Protein AF-A0A382WXQ8-F1 (afdb_monomer)

pLDDT: mean 84.32, std 11.93, range [39.59, 95.56]

Foldseek 3Di:
DEFQEKEAPDQFKMKTAHPVGQFKIKIWGDDLQWIWIFMDGPVDDRVVRIDTDGGDPDNPDDRDRDDVVNVCVVVVYYYPYYDHPDPD

Radius of gyration: 13.02 Å; Cα contacts (8 Å, |Δi|>4): 160; chains: 1; bounding box: 34×29×33 Å

Organism: NCBI:txid408172

Sequence (88 aa):
MKLSSAMPLDRNRWLGHTLPSGDFMVMFVYHQGTLSMGMAECEYDLVKNMQVVACQDNPLSFFENITFEDILLLLDWECDDYLDAYYN

Structure (mmCIF, N/CA/C/O backbone):
data_AF-A0A382WXQ8-F1
#
_entry.id   AF-A0A382WXQ8-F1
#
loop_
_atom_site.group_PDB
_atom_site.id
_atom_site.type_symbol
_atom_site.label_atom_id
_atom_site.label_alt_id
_atom_site.label_comp_id
_atom_site.label_asym_id
_atom_site.label_entity_id
_atom_site.label_seq_id
_atom_site.pdbx_PDB_ins_code
_atom_site.Cartn_x
_atom_site.Cartn_y
_atom_site.Cartn_z
_atom_site.occupancy
_atom_site.B_iso_or_equiv
_atom_site.auth_seq_id
_atom_site.auth_comp_id
_atom_site.auth_asym_id
_atom_site.auth_atom_id
_atom_site.pdbx_PDB_model_num
ATOM 1 N N . MET A 1 1 ? 10.503 -2.481 4.730 1.00 84.69 1 MET A N 1
ATOM 2 C CA . MET A 1 1 ? 10.892 -2.398 3.290 1.00 84.69 1 MET A CA 1
ATOM 3 C C . MET A 1 1 ? 10.849 -0.933 2.879 1.00 84.69 1 MET A C 1
ATOM 5 O O . MET A 1 1 ? 10.193 -0.163 3.566 1.00 84.69 1 MET A O 1
ATOM 9 N N . LYS A 1 2 ? 11.540 -0.532 1.806 1.00 88.81 2 LYS A N 1
ATOM 10 C CA . LYS A 1 2 ? 11.521 0.855 1.334 1.00 88.81 2 LYS A CA 1
ATOM 11 C C . LYS A 1 2 ? 10.908 0.977 -0.060 1.00 88.81 2 LYS A C 1
ATOM 13 O O . LYS A 1 2 ? 11.307 0.253 -0.976 1.00 88.81 2 LYS A O 1
ATOM 18 N N . LEU A 1 3 ? 9.950 1.886 -0.200 1.00 91.88 3 LEU A N 1
ATOM 19 C CA . LEU A 1 3 ? 9.329 2.261 -1.463 1.00 91.88 3 LEU A CA 1
ATOM 20 C C . LEU A 1 3 ? 10.035 3.493 -2.037 1.00 91.88 3 LEU A C 1
ATOM 22 O O . LEU A 1 3 ? 10.317 4.447 -1.312 1.00 91.88 3 LEU A O 1
ATOM 26 N N . SER A 1 4 ? 10.310 3.480 -3.340 1.00 91.75 4 SER A N 1
ATOM 27 C CA . SER A 1 4 ? 10.824 4.656 -4.047 1.00 91.75 4 SER A CA 1
ATOM 28 C C . SER A 1 4 ? 9.747 5.721 -4.197 1.00 91.75 4 SER A C 1
ATOM 30 O O . SER A 1 4 ? 10.037 6.907 -4.126 1.00 91.75 4 SER A O 1
ATOM 32 N N . SER A 1 5 ? 8.506 5.292 -4.427 1.00 91.06 5 SER A N 1
ATOM 33 C CA . SER A 1 5 ? 7.353 6.176 -4.517 1.00 91.06 5 SER A CA 1
ATOM 34 C C . SER A 1 5 ? 6.061 5.426 -4.232 1.00 91.06 5 SER A C 1
ATOM 36 O O . SER A 1 5 ? 5.996 4.203 -4.392 1.00 91.06 5 SER A O 1
ATOM 38 N N . ALA A 1 6 ? 5.021 6.159 -3.856 1.00 91.75 6 ALA A N 1
ATOM 39 C CA . ALA A 1 6 ? 3.673 5.636 -3.742 1.00 91.75 6 ALA A CA 1
ATOM 40 C C . ALA A 1 6 ? 2.628 6.683 -4.139 1.00 91.75 6 ALA A C 1
ATOM 42 O O . ALA A 1 6 ? 2.839 7.887 -3.992 1.00 91.75 6 ALA A O 1
ATOM 43 N N . MET A 1 7 ? 1.490 6.208 -4.641 1.00 91.56 7 MET A N 1
ATOM 44 C CA . MET A 1 7 ? 0.363 7.052 -5.036 1.00 91.56 7 MET A CA 1
ATOM 45 C C . MET A 1 7 ? -0.981 6.404 -4.681 1.00 91.56 7 MET A C 1
ATOM 47 O O . MET A 1 7 ? -1.108 5.175 -4.754 1.00 91.56 7 MET A O 1
ATOM 51 N N . PRO A 1 8 ? -2.005 7.199 -4.331 1.00 91.38 8 PRO A N 1
ATOM 52 C CA . PRO A 1 8 ? -3.363 6.706 -4.202 1.00 91.38 8 PRO A CA 1
ATOM 53 C C . PRO A 1 8 ? -3.928 6.386 -5.590 1.00 91.38 8 PRO A C 1
ATOM 55 O O . PRO A 1 8 ? -3.819 7.170 -6.531 1.00 91.38 8 PRO A O 1
ATOM 58 N N . LEU A 1 9 ? -4.561 5.224 -5.716 1.00 89.19 9 LEU A N 1
ATOM 59 C CA . LEU A 1 9 ? -5.380 4.873 -6.875 1.00 89.19 9 LEU A CA 1
ATOM 60 C C . LEU A 1 9 ? -6.827 5.321 -6.644 1.00 89.19 9 LEU A C 1
ATOM 62 O O . LEU A 1 9 ? -7.460 5.867 -7.544 1.00 89.19 9 LEU A O 1
ATOM 66 N N . ASP A 1 10 ? -7.335 5.118 -5.426 1.00 86.81 10 ASP A N 1
ATOM 67 C CA . ASP A 1 10 ? -8.600 5.660 -4.927 1.00 86.81 10 ASP A CA 1
ATOM 68 C C . ASP A 1 10 ? -8.584 5.769 -3.391 1.00 86.81 10 ASP A C 1
ATOM 70 O O . ASP A 1 10 ? -7.536 5.620 -2.766 1.00 86.81 10 ASP A O 1
ATOM 74 N N . ARG A 1 11 ? -9.754 6.010 -2.779 1.00 82.44 11 ARG A N 1
ATOM 75 C CA . ARG A 1 11 ? -9.912 6.262 -1.338 1.00 82.44 11 ARG A CA 1
ATOM 76 C C . ARG A 1 11 ? -9.256 5.219 -0.425 1.00 82.44 11 ARG A C 1
ATOM 78 O O . ARG A 1 11 ? -8.852 5.592 0.666 1.00 82.44 11 ARG A O 1
ATOM 85 N N . ASN A 1 12 ? -9.181 3.951 -0.831 1.00 90.50 12 ASN A N 1
ATOM 86 C CA . ASN A 1 12 ? -8.620 2.890 0.011 1.00 90.50 12 ASN A CA 1
ATOM 87 C C . ASN A 1 12 ? -7.636 1.986 -0.743 1.00 90.50 12 ASN A C 1
ATOM 89 O O . ASN A 1 12 ? -7.426 0.831 -0.354 1.00 90.50 12 ASN A O 1
ATOM 93 N N . ARG A 1 13 ? -7.087 2.470 -1.859 1.00 93.25 13 ARG A N 1
ATOM 94 C CA . ARG A 1 13 ? -6.124 1.726 -2.664 1.00 93.25 13 ARG A CA 1
ATOM 95 C C . ARG A 1 13 ? -4.904 2.573 -2.938 1.00 93.25 13 ARG A C 1
ATOM 97 O O . ARG A 1 13 ? -5.028 3.683 -3.446 1.00 93.25 13 ARG A O 1
ATOM 104 N N . TRP A 1 14 ? -3.735 2.001 -2.691 1.00 94.06 14 TRP A N 1
ATOM 105 C CA . TRP A 1 14 ? -2.447 2.650 -2.916 1.00 94.06 14 TRP A CA 1
ATOM 106 C C . TRP A 1 14 ? -1.536 1.732 -3.713 1.00 94.06 14 TRP A C 1
ATOM 108 O O . TRP A 1 14 ? -1.543 0.517 -3.513 1.00 94.06 14 TRP A O 1
ATOM 118 N N . LEU A 1 15 ? -0.751 2.317 -4.609 1.00 93.19 15 LEU A N 1
ATOM 119 C CA . LEU A 1 15 ? 0.266 1.619 -5.382 1.00 93.19 15 LEU A CA 1
ATOM 120 C C . LEU A 1 15 ? 1.636 2.164 -5.000 1.00 93.19 15 LEU A C 1
ATOM 122 O O . LEU A 1 15 ? 1.881 3.360 -5.138 1.00 93.19 15 LEU A O 1
ATOM 126 N N . GLY A 1 16 ? 2.510 1.284 -4.528 1.00 92.56 16 GLY A N 1
ATOM 127 C CA . GLY A 1 16 ? 3.901 1.567 -4.211 1.00 92.56 16 GLY A CA 1
ATOM 128 C C . GLY A 1 16 ? 4.856 0.914 -5.206 1.00 92.56 16 GLY A C 1
ATOM 129 O O . GLY A 1 16 ? 4.605 -0.188 -5.693 1.00 92.56 16 GLY A O 1
ATOM 130 N N . HIS A 1 17 ? 5.981 1.571 -5.461 1.00 91.19 17 HIS A N 1
ATOM 131 C CA . HIS A 1 17 ? 7.097 1.043 -6.244 1.00 91.19 17 HIS A CA 1
ATOM 132 C C . HIS A 1 17 ? 8.252 0.726 -5.295 1.00 91.19 17 HIS A C 1
ATOM 134 O O . HIS A 1 17 ? 8.627 1.569 -4.480 1.00 91.19 17 HIS A O 1
ATOM 140 N N . THR A 1 18 ? 8.807 -0.484 -5.352 1.00 88.69 18 THR A N 1
ATOM 141 C CA . THR A 1 18 ? 9.889 -0.902 -4.441 1.00 88.69 18 THR A CA 1
ATOM 142 C C . THR A 1 18 ? 11.247 -0.357 -4.872 1.00 88.69 18 THR A C 1
ATOM 144 O O . THR A 1 18 ? 11.448 -0.087 -6.052 1.00 88.69 18 THR A O 1
ATOM 147 N N . LEU A 1 19 ? 12.209 -0.267 -3.945 1.00 79.62 19 LEU A N 1
ATOM 148 C CA . LEU A 1 19 ? 13.621 -0.049 -4.285 1.00 79.62 19 LEU A CA 1
ATOM 149 C C . LEU A 1 19 ? 14.408 -1.369 -4.443 1.00 79.62 19 LEU A C 1
ATOM 151 O O . LEU A 1 19 ? 14.223 -2.272 -3.622 1.00 79.62 19 LEU A O 1
ATOM 155 N N . PRO A 1 20 ? 15.345 -1.453 -5.417 1.00 73.62 20 PRO A N 1
ATOM 156 C CA . PRO A 1 20 ? 15.616 -0.461 -6.468 1.00 73.62 20 PRO A CA 1
ATOM 157 C C . PRO A 1 20 ? 14.432 -0.324 -7.443 1.00 73.62 20 PRO A C 1
ATOM 159 O O . PRO A 1 20 ? 13.716 -1.287 -7.702 1.00 73.62 20 PRO A O 1
ATOM 162 N N . SER A 1 21 ? 14.190 0.897 -7.929 1.00 67.38 21 SER A N 1
ATOM 163 C CA . SER A 1 21 ? 12.973 1.240 -8.675 1.00 67.38 21 SER A CA 1
ATOM 164 C C . SER A 1 21 ? 12.901 0.513 -10.018 1.00 67.38 21 SER A C 1
ATOM 166 O O . SER A 1 21 ? 13.809 0.671 -10.834 1.00 67.38 21 SER A O 1
ATOM 168 N N . GLY A 1 22 ? 11.792 -0.181 -10.279 1.00 64.88 22 GLY A N 1
ATOM 169 C CA . GLY A 1 22 ? 11.424 -0.644 -11.623 1.00 64.88 22 GLY A CA 1
ATOM 170 C C . GLY A 1 22 ? 10.980 -2.100 -11.715 1.00 64.88 22 GLY A C 1
ATOM 171 O O . GLY A 1 22 ? 10.188 -2.417 -12.599 1.00 64.88 22 GLY A O 1
ATOM 172 N N . ASP A 1 23 ? 11.413 -2.958 -10.790 1.00 78.25 23 ASP A N 1
ATOM 173 C CA . ASP A 1 23 ? 11.183 -4.400 -10.944 1.00 78.25 23 ASP A CA 1
ATOM 174 C C . ASP A 1 23 ? 9.837 -4.838 -10.367 1.00 78.25 23 ASP A C 1
ATOM 176 O O . ASP A 1 23 ? 9.110 -5.591 -11.008 1.00 78.25 23 ASP A O 1
ATOM 180 N N . PHE A 1 24 ? 9.460 -4.324 -9.192 1.00 86.88 24 PHE A N 1
ATOM 181 C CA . PHE A 1 24 ? 8.247 -4.744 -8.494 1.00 86.88 24 PHE A CA 1
ATOM 182 C C . PHE A 1 24 ? 7.362 -3.573 -8.082 1.00 86.88 24 PHE A C 1
ATOM 184 O O . PHE A 1 24 ? 7.817 -2.482 -7.722 1.00 86.88 24 PHE A O 1
ATOM 191 N N . MET A 1 25 ? 6.065 -3.852 -8.091 1.00 91.94 25 MET A N 1
ATOM 192 C CA . MET A 1 25 ? 5.028 -2.990 -7.552 1.00 91.94 25 MET A CA 1
ATOM 193 C C . MET A 1 25 ? 4.323 -3.698 -6.400 1.00 91.94 25 MET A C 1
ATOM 195 O O . MET A 1 25 ? 4.216 -4.927 -6.374 1.00 91.94 25 MET A O 1
ATOM 199 N N . VAL A 1 26 ? 3.818 -2.911 -5.456 1.00 93.75 26 VAL A N 1
ATOM 200 C CA . VAL A 1 26 ? 3.014 -3.386 -4.330 1.00 93.75 26 VAL A CA 1
ATOM 201 C C . VAL A 1 26 ? 1.709 -2.608 -4.307 1.00 93.75 26 VAL A C 1
ATOM 203 O O . VAL A 1 26 ? 1.719 -1.381 -4.264 1.0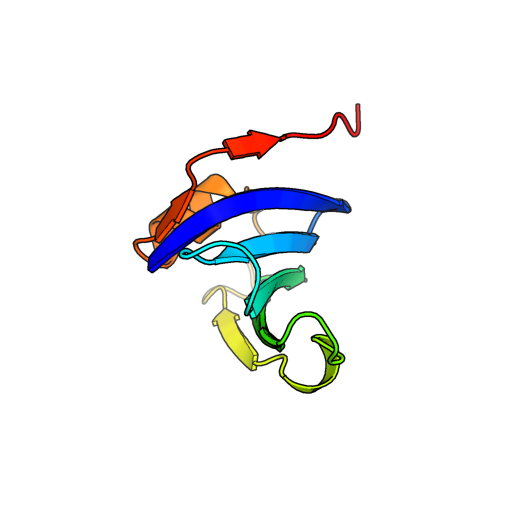0 93.75 26 VAL A O 1
ATOM 206 N N . MET A 1 27 ? 0.581 -3.309 -4.331 1.00 95.00 27 MET A N 1
ATOM 207 C CA . MET A 1 27 ? -0.741 -2.715 -4.168 1.00 95.00 27 MET A CA 1
ATOM 208 C C . MET A 1 27 ? -1.268 -2.999 -2.767 1.00 95.00 27 MET A C 1
ATOM 210 O O . MET A 1 27 ? -1.286 -4.147 -2.324 1.00 95.00 27 MET A O 1
ATOM 214 N N . PHE A 1 28 ? -1.755 -1.954 -2.112 1.00 95.06 28 PHE A N 1
ATOM 215 C CA . PHE A 1 28 ? -2.442 -2.015 -0.829 1.00 95.06 28 PHE A CA 1
ATOM 216 C C . PHE A 1 28 ? -3.923 -1.744 -1.055 1.00 95.06 28 PHE A C 1
ATOM 218 O O . PHE A 1 28 ? -4.277 -0.801 -1.763 1.00 95.06 28 PHE A O 1
ATOM 225 N N . VAL A 1 29 ? -4.787 -2.564 -0.464 1.00 94.81 29 VAL A N 1
ATOM 226 C CA . VAL A 1 29 ? -6.244 -2.422 -0.540 1.00 94.81 29 VAL A CA 1
ATOM 227 C C . VAL A 1 29 ? -6.817 -2.552 0.860 1.00 94.81 29 VAL A C 1
ATOM 229 O O . VAL A 1 29 ? -6.700 -3.610 1.476 1.00 94.81 29 VAL A O 1
ATOM 232 N N . TYR A 1 30 ? -7.468 -1.498 1.344 1.00 92.81 30 TYR A N 1
ATOM 233 C CA . TYR A 1 30 ? -8.193 -1.527 2.606 1.00 92.81 30 TYR A CA 1
ATOM 234 C C . TYR A 1 30 ? -9.705 -1.565 2.370 1.00 92.81 30 TYR A C 1
ATOM 236 O O . TYR A 1 30 ? -10.283 -0.731 1.673 1.00 92.81 30 TYR A O 1
ATOM 244 N N . HIS A 1 31 ? -10.381 -2.553 2.942 1.00 90.75 31 HIS A N 1
ATOM 245 C CA . HIS A 1 31 ? -11.826 -2.675 2.819 1.00 90.75 31 HIS A CA 1
ATOM 246 C C . HIS A 1 31 ? -12.416 -3.302 4.074 1.00 90.75 31 HIS A C 1
ATOM 248 O O . HIS A 1 31 ? -12.030 -4.405 4.442 1.00 90.75 31 HIS A O 1
ATOM 254 N N . GLN A 1 32 ? -13.367 -2.606 4.707 1.00 87.56 32 GLN A N 1
ATOM 255 C CA . GLN A 1 32 ? -14.138 -3.116 5.851 1.00 87.56 32 GLN A CA 1
ATOM 256 C C . GLN A 1 32 ? -13.254 -3.731 6.952 1.00 87.56 32 GLN A C 1
ATOM 258 O O . GLN A 1 32 ? -13.468 -4.860 7.381 1.00 87.56 32 GLN A O 1
ATOM 263 N N . GLY A 1 33 ? -12.222 -2.999 7.381 1.00 89.00 33 GLY A N 1
ATOM 264 C CA . GLY A 1 33 ? -11.319 -3.462 8.436 1.00 89.00 33 GLY A CA 1
ATOM 265 C C . GLY A 1 33 ? -10.278 -4.485 7.981 1.00 89.00 33 GLY A C 1
ATOM 266 O O . GLY A 1 33 ? -9.462 -4.904 8.793 1.00 89.00 33 GLY A O 1
ATOM 267 N N . THR A 1 34 ? -10.262 -4.886 6.710 1.00 91.50 34 THR A N 1
ATOM 268 C CA . THR A 1 34 ? -9.269 -5.812 6.157 1.00 91.50 34 THR A CA 1
ATOM 269 C C . THR A 1 34 ? -8.275 -5.069 5.276 1.00 91.50 34 THR A C 1
ATOM 271 O O . THR A 1 34 ? -8.657 -4.444 4.287 1.00 91.50 34 THR A O 1
ATOM 274 N N . LEU A 1 35 ? -6.989 -5.185 5.602 1.00 94.44 35 LEU A N 1
ATOM 275 C CA . LEU A 1 35 ? -5.888 -4.768 4.746 1.00 94.44 35 LEU A CA 1
ATOM 276 C C . LEU A 1 35 ? -5.390 -5.976 3.954 1.00 94.44 35 LEU A C 1
ATOM 278 O O . LEU A 1 35 ? -4.947 -6.979 4.518 1.00 94.44 35 LEU A O 1
ATOM 282 N N . SER A 1 36 ? -5.444 -5.857 2.634 1.00 95.50 36 SER A N 1
ATOM 283 C CA . SER A 1 36 ? -4.844 -6.806 1.704 1.00 95.50 36 SER A CA 1
ATOM 284 C C . SER A 1 36 ? -3.679 -6.156 0.967 1.00 95.50 36 SER A C 1
ATOM 286 O O . SER A 1 36 ? -3.725 -4.971 0.638 1.00 95.50 36 SER A O 1
ATOM 288 N N . MET A 1 37 ? -2.653 -6.944 0.676 1.00 95.56 37 MET A N 1
ATOM 289 C CA . MET A 1 37 ? -1.454 -6.525 -0.035 1.00 95.56 37 MET A CA 1
ATOM 290 C C . MET A 1 37 ? -1.136 -7.524 -1.146 1.00 95.56 37 MET A C 1
ATOM 292 O O . MET A 1 37 ? -1.212 -8.732 -0.929 1.00 95.56 37 MET A O 1
ATOM 296 N N . GLY A 1 38 ? -0.774 -7.033 -2.325 1.00 93.62 38 GLY A N 1
ATOM 297 C CA . GLY A 1 38 ? -0.299 -7.855 -3.436 1.00 93.62 38 GLY A CA 1
ATOM 298 C C . GLY A 1 38 ? 0.980 -7.280 -4.015 1.00 93.62 38 GLY A C 1
ATOM 299 O O . GLY A 1 38 ? 1.080 -6.070 -4.192 1.00 93.62 38 GLY A O 1
ATOM 300 N N . MET A 1 39 ? 1.951 -8.141 -4.305 1.00 91.69 39 MET A N 1
ATOM 301 C CA . MET A 1 39 ? 3.226 -7.768 -4.919 1.00 91.69 39 MET A CA 1
ATOM 302 C C . MET A 1 39 ? 3.422 -8.565 -6.205 1.00 91.69 39 MET A C 1
ATOM 304 O O . MET A 1 39 ? 3.153 -9.768 -6.254 1.00 91.69 39 MET A O 1
ATOM 308 N N . ALA A 1 40 ? 3.869 -7.895 -7.257 1.00 89.38 40 ALA A N 1
ATOM 309 C CA . ALA A 1 40 ? 4.175 -8.522 -8.533 1.00 89.38 40 ALA A CA 1
ATOM 310 C C . ALA A 1 40 ? 5.214 -7.694 -9.28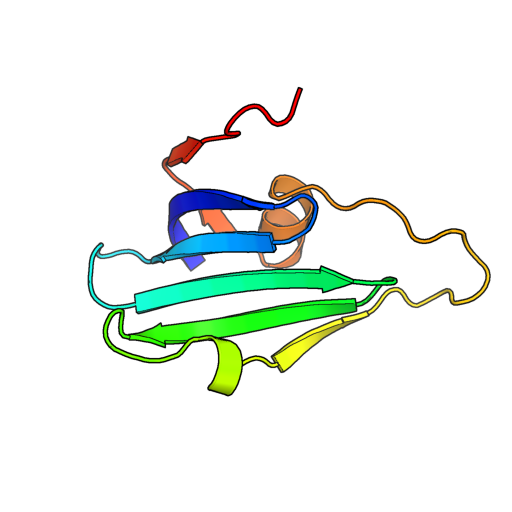3 1.00 89.38 40 ALA A C 1
ATOM 312 O O . ALA A 1 40 ? 5.409 -6.510 -8.996 1.00 89.38 40 ALA A O 1
ATOM 313 N N . GLU A 1 41 ? 5.866 -8.331 -10.250 1.00 85.19 41 GLU A N 1
ATOM 314 C CA . GLU A 1 41 ? 6.659 -7.612 -11.240 1.00 85.19 41 GLU A CA 1
ATOM 315 C C . GLU A 1 41 ? 5.774 -6.625 -12.013 1.00 85.19 41 GLU A C 1
ATOM 317 O O . GLU A 1 41 ? 4.573 -6.858 -12.178 1.00 85.19 41 GLU A O 1
ATOM 322 N N . CYS A 1 42 ? 6.352 -5.522 -12.492 1.00 76.06 42 CYS A N 1
ATOM 323 C CA . CYS A 1 42 ? 5.583 -4.432 -13.102 1.00 76.06 42 CYS A CA 1
ATOM 324 C C . CYS A 1 42 ? 4.768 -4.846 -14.346 1.00 76.06 42 CYS A C 1
ATOM 326 O O . CYS A 1 42 ? 3.750 -4.228 -14.659 1.00 76.06 42 CYS A O 1
ATOM 328 N N . GLU A 1 43 ? 5.175 -5.918 -15.025 1.00 73.12 43 GLU A N 1
ATOM 329 C CA . GLU A 1 43 ? 4.501 -6.473 -16.204 1.00 73.12 43 GLU A CA 1
ATOM 330 C C . GLU A 1 43 ? 3.325 -7.410 -15.861 1.00 73.12 43 GLU A C 1
ATOM 332 O O . GLU A 1 43 ? 2.585 -7.835 -16.753 1.00 73.12 43 GLU A O 1
ATOM 337 N N . TYR A 1 44 ? 3.133 -7.745 -14.581 1.00 75.88 44 TYR A N 1
ATOM 338 C CA . TYR A 1 44 ? 2.183 -8.759 -14.127 1.00 75.88 44 TYR A CA 1
ATOM 339 C C . TYR A 1 44 ? 1.017 -8.175 -13.321 1.00 75.88 44 TYR A C 1
ATOM 341 O O . TYR A 1 44 ? 1.093 -7.124 -12.690 1.00 75.88 44 TYR A O 1
ATOM 349 N N . ASP A 1 45 ? -0.102 -8.904 -13.332 1.00 78.81 45 ASP A N 1
ATOM 350 C CA . ASP A 1 45 ? -1.334 -8.510 -12.648 1.00 78.81 45 ASP A CA 1
ATOM 351 C C . ASP A 1 45 ? -1.225 -8.691 -11.124 1.00 78.81 45 ASP A C 1
ATOM 353 O O . ASP A 1 45 ? -1.275 -9.810 -10.605 1.00 78.81 45 ASP A O 1
ATOM 357 N N . LEU A 1 46 ? -1.132 -7.565 -10.412 1.00 79.38 46 LEU A N 1
ATOM 358 C CA . LEU A 1 46 ? -1.066 -7.485 -8.950 1.00 79.38 46 LEU A CA 1
ATOM 359 C C . LEU A 1 46 ? -2.279 -8.113 -8.253 1.00 79.38 46 LEU A C 1
ATOM 361 O O . LEU A 1 46 ? -2.138 -8.659 -7.158 1.00 79.38 46 LEU A O 1
ATOM 365 N N . VAL A 1 47 ? -3.465 -8.075 -8.877 1.00 78.81 47 VAL A N 1
ATOM 366 C CA . VAL A 1 47 ? -4.712 -8.570 -8.268 1.00 78.81 47 VAL A CA 1
ATOM 367 C C . VAL A 1 47 ? -4.625 -10.072 -7.994 1.00 78.81 47 VAL A C 1
ATOM 369 O O . VAL A 1 47 ? -5.168 -10.557 -7.001 1.00 78.81 4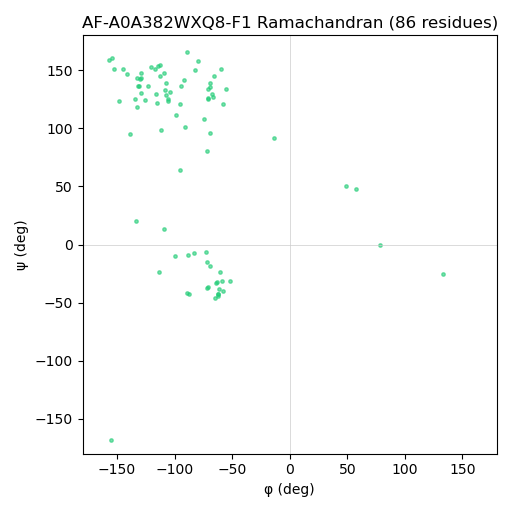7 VAL A O 1
ATOM 372 N N . LYS A 1 48 ? -3.894 -10.815 -8.832 1.00 83.44 48 LYS A N 1
ATOM 373 C CA . LYS A 1 48 ? -3.725 -12.270 -8.691 1.00 83.44 48 LYS A CA 1
ATOM 374 C C . LYS A 1 48 ? -2.880 -12.671 -7.482 1.00 83.44 48 LYS A C 1
ATOM 376 O O . LYS A 1 48 ? -2.978 -13.815 -7.048 1.00 83.44 48 LYS A O 1
ATOM 381 N N . ASN A 1 49 ? -2.100 -11.739 -6.934 1.00 86.62 49 ASN A N 1
ATOM 382 C CA . ASN A 1 49 ? -1.188 -11.971 -5.814 1.00 86.62 49 ASN A CA 1
ATOM 383 C C . ASN A 1 49 ? -1.660 -11.314 -4.508 1.00 86.62 49 ASN A C 1
ATOM 385 O O . ASN A 1 49 ? -0.878 -11.205 -3.566 1.00 86.62 49 ASN A O 1
ATOM 389 N N . MET A 1 50 ? -2.916 -10.866 -4.436 1.00 92.44 50 MET A N 1
ATOM 390 C CA . MET A 1 50 ? -3.459 -10.243 -3.229 1.00 92.44 50 MET A CA 1
ATOM 391 C C . MET A 1 50 ? -3.581 -11.249 -2.082 1.00 92.44 50 MET A C 1
ATOM 393 O O . MET A 1 50 ? -4.194 -12.308 -2.223 1.00 92.44 50 MET A O 1
ATOM 397 N N . GLN A 1 51 ? -3.051 -10.879 -0.922 1.00 93.12 51 GLN A N 1
ATOM 398 C CA . GLN A 1 51 ? -3.170 -11.624 0.326 1.00 93.12 51 GLN A CA 1
ATOM 399 C C . GLN A 1 51 ? -3.641 -10.700 1.442 1.00 93.12 51 GLN A C 1
ATOM 401 O O . GLN A 1 51 ? -3.246 -9.539 1.506 1.00 93.12 51 GLN A O 1
ATOM 406 N N . VAL A 1 52 ? -4.478 -11.217 2.337 1.00 93.06 52 VAL A N 1
ATOM 407 C CA . VAL A 1 52 ? -4.851 -10.497 3.558 1.00 93.06 52 VAL A CA 1
ATOM 408 C C . VAL A 1 52 ? -3.647 -10.475 4.493 1.00 93.06 52 VAL A C 1
ATOM 410 O O . VAL A 1 52 ? -3.104 -11.530 4.813 1.00 93.06 52 VAL A O 1
ATOM 413 N N . VAL A 1 53 ? -3.241 -9.283 4.928 1.00 93.31 53 VAL A N 1
ATOM 414 C CA . VAL A 1 53 ? -2.075 -9.091 5.808 1.00 93.31 53 VAL A CA 1
ATOM 415 C C . VAL A 1 53 ? -2.452 -8.580 7.193 1.00 93.31 53 VAL A C 1
ATOM 417 O O . VAL A 1 53 ? -1.711 -8.817 8.142 1.00 93.31 53 VAL A O 1
ATOM 420 N N . ALA A 1 54 ? -3.607 -7.926 7.332 1.00 90.44 54 ALA A N 1
ATOM 421 C CA . ALA A 1 54 ? -4.138 -7.517 8.626 1.00 90.44 54 ALA A CA 1
ATOM 422 C C . ALA A 1 54 ? -5.668 -7.419 8.601 1.00 90.44 54 ALA A C 1
ATOM 424 O O . ALA A 1 54 ? -6.270 -7.104 7.572 1.00 90.44 54 ALA A O 1
ATOM 425 N N . CYS A 1 55 ? -6.282 -7.653 9.759 1.00 88.88 55 CYS A N 1
ATOM 426 C CA . CYS A 1 55 ? -7.709 -7.472 10.002 1.00 88.88 55 CYS A CA 1
ATOM 427 C C . CYS A 1 55 ? -7.899 -6.706 11.312 1.00 88.88 55 CYS A C 1
ATOM 429 O O . CYS A 1 55 ? -7.161 -6.928 12.267 1.00 88.88 55 CYS A O 1
ATOM 431 N N . GLN A 1 56 ? -8.901 -5.834 11.372 1.00 84.69 56 GLN A N 1
ATOM 432 C CA . GLN A 1 56 ? -9.324 -5.211 12.620 1.00 84.69 56 GLN A CA 1
ATOM 433 C C . GLN A 1 56 ? -10.017 -6.248 13.512 1.00 84.69 56 GLN A C 1
ATOM 435 O O . GLN A 1 56 ? -10.978 -6.896 13.098 1.00 84.69 56 GLN A O 1
ATOM 440 N N . ASP A 1 57 ? -9.541 -6.378 14.750 1.00 80.81 57 ASP A N 1
ATOM 441 C CA . ASP A 1 57 ? -9.983 -7.413 15.695 1.00 80.81 57 ASP A CA 1
ATOM 442 C C . ASP A 1 57 ? -11.402 -7.194 16.252 1.00 80.81 57 ASP A C 1
ATOM 444 O O . ASP A 1 57 ? -11.992 -8.112 16.825 1.00 80.81 57 ASP A O 1
ATOM 448 N N . ASN A 1 58 ? -11.975 -5.993 16.103 1.00 77.56 58 ASN A N 1
ATOM 449 C CA . ASN A 1 58 ? -13.274 -5.651 16.679 1.00 77.56 58 ASN A CA 1
ATOM 450 C C . ASN A 1 58 ? -14.367 -5.458 15.607 1.00 77.56 58 ASN A C 1
ATOM 452 O O . ASN A 1 58 ? -14.504 -4.368 15.053 1.00 77.56 58 ASN A O 1
ATOM 456 N N . PRO A 1 59 ? -15.214 -6.471 15.352 1.00 60.12 59 PRO A N 1
ATOM 457 C CA . PRO A 1 59 ? -16.289 -6.378 14.363 1.00 60.12 59 PRO A CA 1
ATOM 458 C C . PRO A 1 59 ? -17.470 -5.488 14.797 1.00 60.12 59 PRO A C 1
ATOM 460 O O . PRO A 1 59 ? -18.392 -5.285 14.010 1.00 60.12 59 PRO A O 1
ATOM 463 N N . LEU A 1 60 ? -17.486 -4.991 16.042 1.00 64.00 60 LEU A N 1
ATOM 464 C CA . LEU A 1 60 ? -18.568 -4.160 16.590 1.00 64.00 60 LEU A CA 1
ATOM 465 C C . LEU A 1 60 ? -18.250 -2.656 16.584 1.00 64.00 60 LEU A C 1
ATOM 467 O O . LEU A 1 60 ? -19.145 -1.852 16.851 1.00 64.00 60 LEU A O 1
ATOM 471 N N . SER A 1 61 ? -17.007 -2.259 16.297 1.00 64.94 61 SER A N 1
ATOM 472 C CA . SER A 1 61 ? -16.658 -0.855 16.065 1.00 64.94 61 SER A CA 1
ATOM 473 C C . SER A 1 61 ? -16.981 -0.447 14.630 1.00 64.94 61 SER A C 1
ATOM 475 O O . SER A 1 61 ? -16.910 -1.257 13.707 1.00 64.94 61 SER A O 1
ATOM 477 N N . PHE A 1 62 ? -17.308 0.831 14.423 1.00 68.75 62 PHE A N 1
ATOM 478 C CA . PHE A 1 62 ? -17.251 1.404 13.079 1.00 68.75 62 PHE A CA 1
ATOM 479 C C . PHE A 1 62 ? -15.841 1.188 12.521 1.00 68.75 62 PHE A C 1
ATOM 481 O O . PHE A 1 62 ? -14.871 1.422 13.240 1.00 68.75 62 PHE A O 1
ATOM 488 N N . PHE A 1 63 ? -15.733 0.732 11.270 1.00 75.19 63 PHE A N 1
ATOM 489 C CA . PHE A 1 63 ? -14.432 0.558 10.628 1.00 75.19 63 PHE A CA 1
ATOM 490 C C . PHE A 1 63 ? -13.691 1.889 10.623 1.00 75.19 63 PHE A C 1
ATOM 492 O O . PHE A 1 63 ? -14.188 2.882 10.083 1.00 75.19 63 PHE A O 1
ATOM 499 N N . GLU A 1 64 ? -12.515 1.905 11.238 1.00 78.00 64 GLU A N 1
ATOM 500 C CA . GLU A 1 64 ? -11.678 3.097 11.228 1.00 78.00 64 GLU A CA 1
ATOM 501 C C . GLU A 1 64 ? -11.142 3.306 9.812 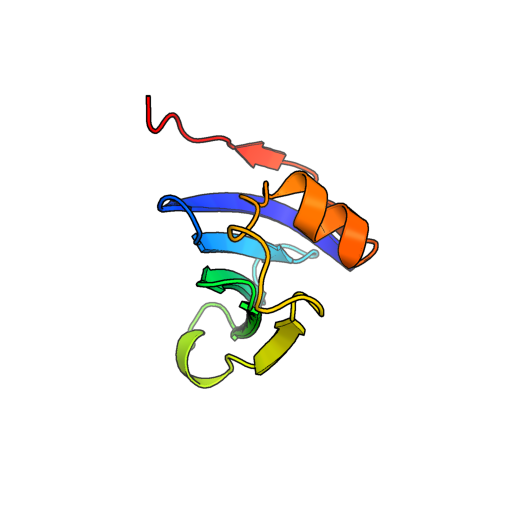1.00 78.00 64 GLU A C 1
ATOM 503 O O . GLU A 1 64 ? -10.788 2.347 9.115 1.00 78.00 64 GLU A O 1
ATOM 508 N N . ASN A 1 65 ? -11.118 4.562 9.367 1.00 83.06 65 ASN A N 1
ATOM 509 C CA . ASN A 1 65 ? -10.394 4.903 8.151 1.00 83.06 65 ASN A CA 1
ATOM 510 C C . ASN A 1 65 ? -8.903 4.749 8.445 1.00 83.06 65 ASN A C 1
ATOM 512 O O . ASN A 1 65 ? -8.443 5.209 9.486 1.00 83.06 65 ASN A O 1
ATOM 516 N N . ILE A 1 66 ? -8.175 4.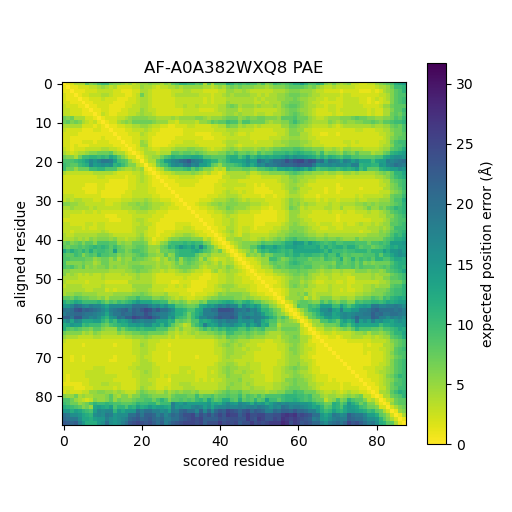137 7.518 1.00 86.81 66 ILE A N 1
ATOM 517 C CA . ILE A 1 66 ? -6.723 4.023 7.590 1.00 86.81 66 ILE A CA 1
ATOM 518 C C . ILE A 1 66 ? -6.106 4.964 6.559 1.00 86.81 66 ILE A C 1
ATOM 520 O O . ILE A 1 66 ? -6.613 5.084 5.439 1.00 86.81 66 ILE A O 1
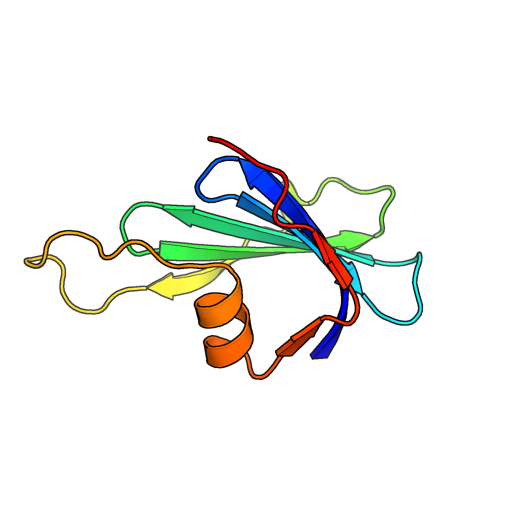ATOM 524 N N . THR A 1 67 ? -5.033 5.647 6.932 1.00 89.88 67 THR A N 1
ATOM 525 C CA . THR A 1 67 ? -4.208 6.406 5.991 1.00 89.88 67 THR A CA 1
ATOM 526 C C . THR A 1 67 ? -3.105 5.519 5.420 1.00 89.88 67 THR A C 1
ATOM 528 O O . THR A 1 67 ? -2.810 4.441 5.937 1.00 89.88 67 THR A O 1
ATOM 531 N N . PHE A 1 68 ? -2.451 5.968 4.348 1.00 91.38 68 PHE A N 1
ATOM 532 C CA . PHE A 1 68 ? -1.274 5.256 3.857 1.00 91.38 68 PHE A CA 1
ATOM 533 C C . PHE A 1 68 ? -0.122 5.265 4.876 1.00 91.38 68 PHE A C 1
ATOM 535 O O . PHE A 1 68 ? 0.599 4.278 4.989 1.00 91.38 68 PHE A O 1
ATOM 542 N N . GLU A 1 69 ? 0.017 6.337 5.661 1.00 91.62 69 GLU A N 1
ATOM 543 C CA . GLU A 1 69 ? 1.018 6.441 6.729 1.00 91.62 69 GLU A CA 1
ATOM 544 C C . GLU A 1 69 ? 0.804 5.375 7.813 1.00 91.62 69 GLU A C 1
ATOM 546 O O . GLU A 1 69 ? 1.756 4.701 8.203 1.00 91.62 69 GLU A O 1
ATOM 551 N N . ASP A 1 70 ? -0.445 5.133 8.218 1.00 91.44 70 ASP A N 1
ATOM 552 C CA . ASP A 1 70 ? -0.783 4.065 9.168 1.00 91.44 70 ASP A CA 1
ATOM 553 C C . ASP A 1 70 ? -0.405 2.676 8.623 1.00 91.44 70 ASP A C 1
ATOM 555 O O . ASP A 1 70 ? 0.083 1.823 9.366 1.00 91.44 70 ASP A O 1
ATOM 559 N N . ILE A 1 71 ? -0.599 2.441 7.316 1.00 92.81 71 ILE A N 1
ATOM 560 C CA . ILE A 1 71 ? -0.204 1.188 6.650 1.00 92.81 71 ILE A CA 1
ATOM 561 C C . ILE A 1 71 ? 1.319 1.021 6.677 1.00 92.81 71 ILE A C 1
ATOM 563 O O . ILE A 1 71 ? 1.811 -0.061 6.997 1.00 92.81 71 ILE A O 1
ATOM 567 N N . LEU A 1 72 ? 2.072 2.075 6.351 1.00 93.00 72 LEU A N 1
ATOM 568 C CA . LEU A 1 72 ? 3.535 2.046 6.389 1.00 93.00 72 LEU A CA 1
ATOM 569 C C . LEU A 1 72 ? 4.052 1.787 7.808 1.00 93.00 72 LEU A C 1
ATOM 571 O O . LEU A 1 72 ? 4.932 0.945 7.989 1.00 93.00 72 LEU A O 1
ATOM 575 N N . LEU A 1 73 ? 3.454 2.436 8.810 1.00 92.19 73 LEU A N 1
ATOM 576 C CA . LEU A 1 73 ? 3.784 2.235 10.218 1.00 92.19 73 LEU A CA 1
ATOM 577 C C . LEU A 1 73 ? 3.500 0.796 10.673 1.00 92.19 73 LEU A C 1
ATOM 579 O O . LEU A 1 73 ? 4.343 0.188 11.328 1.00 92.19 73 LEU A O 1
ATOM 583 N N . LEU A 1 74 ? 2.345 0.231 10.299 1.00 90.62 74 LEU A N 1
ATOM 584 C CA . LEU A 1 74 ? 1.972 -1.154 10.613 1.00 90.62 74 LEU A CA 1
ATOM 585 C C . LEU A 1 74 ? 3.001 -2.159 10.075 1.00 90.62 74 LEU A C 1
ATOM 587 O O . LEU A 1 74 ? 3.299 -3.159 10.727 1.00 90.62 74 LEU A O 1
ATOM 591 N N . LEU A 1 75 ? 3.512 -1.912 8.869 1.00 91.50 75 LEU A N 1
ATOM 592 C CA . LEU A 1 75 ? 4.420 -2.821 8.177 1.00 91.50 75 LEU A CA 1
ATOM 593 C C . LEU A 1 75 ? 5.899 -2.589 8.515 1.00 91.50 75 LEU A C 1
ATOM 595 O O . LEU A 1 75 ? 6.722 -3.410 8.107 1.00 91.50 75 LEU A O 1
ATOM 599 N N . ASP A 1 76 ? 6.235 -1.512 9.234 1.00 93.88 76 ASP A N 1
ATOM 600 C CA . ASP A 1 76 ? 7.607 -1.013 9.427 1.00 93.88 76 ASP A CA 1
ATOM 601 C C . ASP A 1 76 ? 8.293 -0.696 8.078 1.00 93.88 76 ASP A C 1
ATOM 603 O O . ASP A 1 76 ? 9.370 -1.198 7.722 1.00 93.88 76 ASP A O 1
ATOM 607 N N . TRP A 1 77 ? 7.570 0.030 7.217 1.00 92.75 77 TRP A N 1
ATOM 608 C CA . TRP A 1 77 ? 8.001 0.410 5.869 1.00 92.75 77 TRP A CA 1
ATOM 609 C C . TRP A 1 77 ? 8.174 1.922 5.743 1.00 92.75 77 TRP A C 1
ATOM 611 O O . TRP A 1 77 ? 7.520 2.708 6.417 1.00 92.75 77 TRP A O 1
ATOM 621 N N . GLU A 1 78 ? 9.042 2.324 4.820 1.00 92.44 78 GLU A N 1
ATOM 622 C CA . GLU A 1 78 ? 9.321 3.726 4.506 1.00 92.44 78 GLU A CA 1
ATOM 623 C C . GLU A 1 78 ? 9.009 4.007 3.032 1.00 92.44 78 GLU A C 1
ATOM 625 O O . GLU A 1 78 ? 9.111 3.110 2.188 1.00 92.44 78 GLU A O 1
ATOM 630 N N . CYS A 1 79 ? 8.675 5.254 2.699 1.00 91.25 79 CYS A N 1
ATOM 631 C CA . CYS A 1 79 ? 8.452 5.697 1.324 1.00 91.25 79 CYS A CA 1
ATOM 632 C C . CYS A 1 79 ? 9.170 7.027 1.076 1.00 91.25 79 CYS A C 1
ATOM 634 O O . CYS A 1 79 ? 8.938 7.984 1.810 1.00 91.25 79 CYS A O 1
ATOM 636 N N . ASP A 1 80 ? 10.027 7.083 0.052 1.00 86.94 80 ASP A N 1
ATOM 637 C CA . ASP A 1 80 ? 10.791 8.297 -0.281 1.00 86.94 80 ASP A CA 1
ATOM 638 C C . ASP A 1 80 ? 9.911 9.408 -0.872 1.00 86.94 80 ASP A C 1
ATOM 640 O O . ASP A 1 80 ? 10.132 10.583 -0.586 1.00 86.94 80 ASP A O 1
ATOM 644 N N . ASP A 1 81 ? 8.911 9.043 -1.677 1.00 86.12 81 ASP A N 1
ATOM 645 C CA . ASP A 1 81 ? 8.029 9.996 -2.357 1.00 86.12 81 ASP A CA 1
ATOM 646 C C . ASP A 1 81 ? 6.571 9.518 -2.330 1.00 86.12 81 ASP A C 1
ATOM 648 O O . ASP A 1 81 ? 6.148 8.698 -3.148 1.00 86.12 81 ASP A O 1
ATOM 652 N N . TYR A 1 82 ? 5.798 9.986 -1.349 1.00 80.06 82 TYR A N 1
ATOM 653 C CA . TYR A 1 82 ? 4.355 9.751 -1.308 1.00 80.06 82 TYR A CA 1
ATOM 654 C C . TYR A 1 82 ? 3.608 10.974 -1.841 1.00 80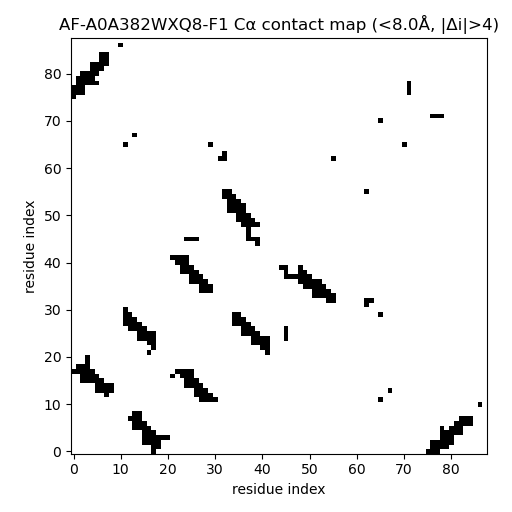.06 82 TYR A C 1
ATOM 656 O O . TYR A 1 82 ? 3.577 12.030 -1.206 1.00 80.06 82 TYR A O 1
ATOM 664 N N . LEU A 1 83 ? 2.975 10.813 -3.003 1.00 69.88 83 LEU A N 1
ATOM 665 C CA . LEU A 1 83 ? 2.113 11.833 -3.588 1.00 69.88 83 LEU A CA 1
ATOM 666 C C . LEU A 1 83 ? 0.685 11.610 -3.105 1.00 69.88 83 LEU A C 1
ATOM 668 O O . LEU A 1 83 ? -0.024 10.768 -3.652 1.00 69.88 83 LEU A O 1
ATOM 672 N N . ASP A 1 84 ? 0.237 12.395 -2.126 1.00 65.44 84 ASP A N 1
ATOM 673 C CA . ASP A 1 84 ? -1.183 12.477 -1.780 1.00 65.44 84 ASP A CA 1
ATOM 674 C C . ASP A 1 84 ? -1.912 13.240 -2.897 1.00 65.44 84 ASP A C 1
ATOM 676 O O . ASP A 1 84 ? -2.079 14.463 -2.871 1.00 65.44 84 ASP A O 1
ATOM 680 N N . ALA A 1 85 ? -2.224 12.537 -3.986 1.00 55.38 85 ALA A N 1
ATOM 681 C CA . ALA A 1 85 ? -2.934 13.124 -5.108 1.00 55.38 85 ALA A CA 1
ATOM 682 C C . ALA A 1 85 ? -4.373 13.424 -4.669 1.00 55.38 85 ALA A C 1
ATOM 684 O O . ALA A 1 85 ? -5.233 12.549 -4.670 1.00 55.38 85 ALA A O 1
ATOM 685 N N . TYR A 1 86 ? -4.577 14.681 -4.265 1.00 47.16 86 TYR A N 1
ATOM 686 C CA . TYR A 1 86 ? -5.829 15.401 -4.040 1.00 47.16 86 TYR A CA 1
ATOM 687 C C . TYR A 1 86 ? -7.073 14.712 -4.628 1.00 47.16 86 TYR A C 1
ATOM 689 O O . TYR A 1 86 ? -7.497 15.004 -5.746 1.00 47.16 86 TYR A O 1
ATOM 697 N N . TYR A 1 87 ? -7.726 13.881 -3.819 1.00 44.59 87 TYR A N 1
ATOM 698 C CA . TYR A 1 87 ? -9.170 13.680 -3.898 1.00 44.59 87 TYR A CA 1
ATOM 699 C C . TYR A 1 87 ? -9.835 14.614 -2.873 1.00 44.59 87 TYR A C 1
ATOM 701 O O . TYR A 1 87 ? -10.410 14.152 -1.889 1.00 44.59 87 TYR A O 1
ATOM 709 N N . ASN A 1 88 ? -9.690 15.929 -3.086 1.00 39.59 88 ASN A N 1
ATOM 710 C CA . ASN A 1 88 ? -10.552 16.948 -2.472 1.00 39.59 88 ASN A CA 1
ATOM 711 C C . ASN A 1 88 ? -11.763 17.190 -3.373 1.00 39.59 88 ASN A C 1
ATOM 713 O O . ASN A 1 88 ? -11.539 17.416 -4.584 1.00 39.59 88 ASN A O 1
#

Secondary structure (DSSP, 8-state):
-EEEEEEEEETTEEEEEESSTTSEEEEEEEETTEEEEEEEETTS-GGGG-EEEEE-S-TTSPPPP--HHHHHHHHT-EES-B------

Nearest PDB structures (foldseek):
  1x99-assembly1_A  TM=5.606E-01  e=2.198E+00  Xerocomellus chrysenteron
  1xi0-assembly1_A  TM=5.594E-01  e=5.890E+00  Xerocomellus chrysenteron
  8snm-assembly1_A  TM=4.067E-01  e=3.383E+00  Homo s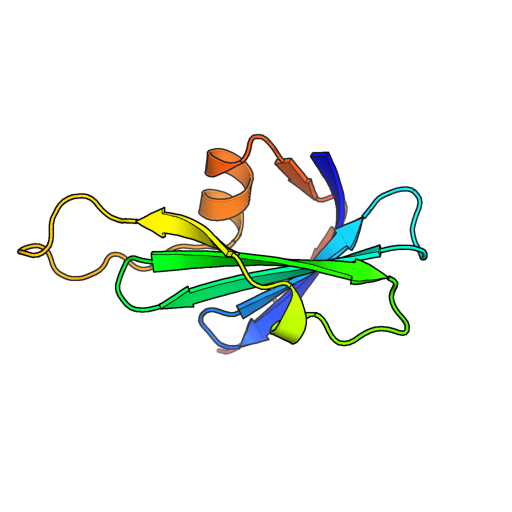apiens
  8snl-assembly1_A  TM=4.162E-01  e=5.890E+00  Homo sapiens

Solvent-accessible surface area (backbone atoms only — not comparable to full-atom values): 5114 Å² total; per-residue (Å²): 90,55,25,53,29,34,36,65,78,51,97,47,29,37,45,33,32,31,63,76,78,73,56,38,33,37,40,40,40,54,54,92,44,33,35,30,40,13,59,30,45,68,94,49,71,36,77,83,45,56,39,82,76,50,66,60,91,58,89,84,55,80,69,74,88,76,54,72,65,58,53,28,61,75,66,63,37,50,62,78,38,72,48,84,73,78,88,122

Mea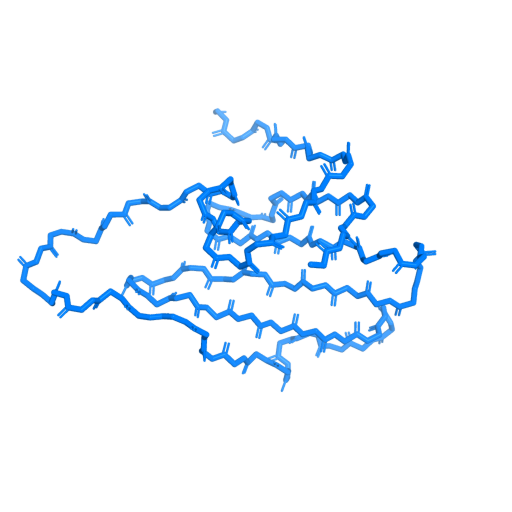n predicted aligned error: 6.04 Å